Protein AF-A0A4Y2R1S4-F1 (afdb_monomer)

Foldseek 3Di:
DVVVLVVCVVVPPPPDPVSSVVVVVVVVVVVVVVVVPPCPPDDPPDDDPVNPDPPPVVVVVVVVVVVVVVCVVVVPPPPDDPPPPDPPVRVVVVVVVVVPPPDPDPDDPPDDDDDDDDPDDDDDDDDDDPCDPQCVQADPVRFGAEPPPRHTDDYPVVD

Mean predicted aligned error: 24.17 Å

Organism: Araneus ventricosus (NCBI:txid182803)

InterPro domains:
  IPR001878 Zinc finger, CCHC-type [PS50158] (146-159)

Radius of gyration: 37.35 Å; Cα contacts (8 Å, |Δi|>4): 48; chains: 1; bounding box: 80×70×81 Å

Structure (mmCIF, N/CA/C/O backbone):
data_AF-A0A4Y2R1S4-F1
#
_entry.id   AF-A0A4Y2R1S4-F1
#
loop_
_atom_site.group_PDB
_atom_site.id
_atom_site.type_symbol
_atom_site.label_atom_id
_atom_site.label_alt_id
_atom_site.label_comp_id
_atom_site.label_asym_id
_atom_site.label_entity_id
_atom_site.label_seq_id
_atom_site.pdbx_PDB_ins_code
_atom_site.Cartn_x
_atom_site.Cartn_y
_atom_site.Cartn_z
_atom_site.occupancy
_atom_site.B_iso_or_equiv
_atom_site.auth_seq_id
_atom_site.auth_comp_id
_atom_site.auth_asym_id
_atom_site.auth_atom_id
_atom_site.pdbx_PDB_model_num
ATOM 1 N N . MET A 1 1 ? 10.931 -0.527 -11.596 1.00 56.78 1 MET A N 1
ATOM 2 C CA . MET A 1 1 ? 12.320 -0.944 -11.286 1.00 56.78 1 MET A CA 1
ATOM 3 C C . MET A 1 1 ? 12.554 -2.424 -11.561 1.00 56.78 1 MET A C 1
ATOM 5 O O . MET A 1 1 ? 13.310 -2.680 -12.483 1.00 56.78 1 MET A O 1
ATOM 9 N N . PRO A 1 2 ? 11.942 -3.405 -10.860 1.00 67.81 2 PRO A N 1
ATOM 10 C CA . PRO A 1 2 ? 12.183 -4.814 -11.187 1.00 67.81 2 PRO A CA 1
ATOM 11 C C . PRO A 1 2 ? 11.452 -5.226 -12.470 1.00 67.81 2 PRO A C 1
ATOM 13 O O . PRO A 1 2 ? 12.018 -5.920 -13.303 1.00 67.81 2 PRO A O 1
ATOM 16 N N . GLU A 1 3 ? 10.219 -4.747 -12.646 1.00 77.69 3 GLU A N 1
ATOM 17 C CA . GLU A 1 3 ? 9.339 -5.148 -13.748 1.00 77.69 3 GLU A CA 1
ATOM 18 C C . GLU A 1 3 ? 9.913 -4.814 -15.125 1.00 77.69 3 GLU A C 1
ATOM 20 O O . GLU A 1 3 ? 9.925 -5.662 -16.008 1.00 77.69 3 GLU A O 1
ATOM 25 N N . ASP A 1 4 ? 10.471 -3.610 -15.285 1.00 78.06 4 ASP A N 1
ATOM 26 C CA . ASP A 1 4 ? 11.093 -3.177 -16.539 1.00 78.06 4 ASP A CA 1
ATOM 27 C C . ASP A 1 4 ? 12.247 -4.110 -16.915 1.00 78.06 4 ASP A C 1
ATOM 29 O O . ASP A 1 4 ? 12.362 -4.519 -18.070 1.00 78.06 4 ASP A O 1
ATOM 33 N N . VAL A 1 5 ? 13.047 -4.505 -15.914 1.00 78.50 5 VAL A N 1
ATOM 34 C CA . VAL A 1 5 ? 14.194 -5.399 -16.083 1.00 78.50 5 VAL A CA 1
ATOM 35 C C . VAL A 1 5 ? 13.755 -6.809 -16.485 1.00 78.50 5 VAL A C 1
ATOM 37 O O . VAL A 1 5 ? 14.310 -7.389 -17.421 1.00 78.50 5 VAL A O 1
ATOM 40 N N . TYR A 1 6 ? 12.727 -7.343 -15.822 1.00 80.69 6 TYR A N 1
ATOM 41 C CA . TYR A 1 6 ? 12.144 -8.644 -16.159 1.00 80.69 6 TYR A CA 1
ATOM 42 C C . TYR A 1 6 ? 11.516 -8.647 -17.556 1.00 80.69 6 TYR A C 1
ATOM 44 O O . TYR A 1 6 ? 11.746 -9.573 -18.334 1.00 80.69 6 TYR A O 1
ATOM 52 N N . GLN A 1 7 ? 10.793 -7.588 -17.920 1.00 81.69 7 GLN A N 1
ATOM 53 C CA . GLN A 1 7 ? 10.132 -7.460 -19.217 1.00 81.69 7 GLN A CA 1
ATOM 54 C C . GLN A 1 7 ? 11.126 -7.532 -20.383 1.00 81.69 7 GLN A C 1
ATOM 56 O O . GLN A 1 7 ? 10.823 -8.104 -21.434 1.00 81.69 7 GLN A O 1
ATOM 61 N N . ALA A 1 8 ? 12.332 -6.986 -20.232 1.00 74.06 8 ALA A N 1
ATOM 62 C CA . ALA A 1 8 ? 13.318 -7.078 -21.302 1.00 74.06 8 ALA A CA 1
ATOM 63 C C . ALA A 1 8 ? 14.087 -8.386 -21.326 1.00 74.06 8 ALA A C 1
ATOM 65 O O . ALA A 1 8 ? 14.462 -8.809 -22.409 1.00 74.06 8 ALA A O 1
ATOM 66 N N . LEU A 1 9 ? 14.273 -9.066 -20.194 1.00 79.69 9 LEU A N 1
ATOM 67 C CA . LEU A 1 9 ? 14.776 -10.442 -20.220 1.00 79.69 9 LEU A CA 1
ATOM 68 C C . LEU A 1 9 ? 13.841 -11.367 -21.011 1.00 79.69 9 LEU A C 1
ATOM 70 O O . LEU A 1 9 ? 14.299 -12.318 -21.636 1.00 79.69 9 LEU A O 1
ATOM 74 N N . LEU A 1 10 ? 12.540 -11.067 -21.012 1.00 83.00 10 LEU A N 1
ATOM 75 C CA . LEU A 1 10 ? 11.536 -11.813 -21.767 1.00 83.00 10 LEU A CA 1
ATOM 76 C C . LEU A 1 10 ? 11.461 -11.422 -23.250 1.00 83.00 10 LEU A C 1
ATOM 78 O O . LEU A 1 10 ? 11.042 -12.234 -24.070 1.00 83.00 10 LEU A O 1
ATOM 82 N N . THR A 1 11 ? 11.829 -10.188 -23.607 1.00 83.25 11 THR A N 1
ATOM 83 C CA . THR A 1 11 ? 11.605 -9.639 -24.961 1.00 83.25 11 THR A CA 1
ATOM 84 C C . THR A 1 11 ? 12.881 -9.347 -25.751 1.00 83.25 11 THR A C 1
ATOM 86 O O . THR A 1 11 ? 12.824 -9.207 -26.973 1.00 83.25 11 THR A O 1
ATOM 89 N N . LYS A 1 12 ? 14.038 -9.243 -25.093 1.00 78.00 12 LYS A N 1
ATOM 90 C CA . LYS A 1 12 ? 15.350 -9.008 -25.705 1.00 78.00 12 LYS A CA 1
ATOM 91 C C . LYS A 1 12 ? 16.208 -10.260 -25.582 1.00 78.00 12 LYS A C 1
ATOM 93 O O . LYS A 1 12 ? 16.323 -10.848 -24.513 1.00 78.00 12 LYS A O 1
ATOM 98 N N . GLU A 1 13 ? 16.884 -10.623 -26.667 1.00 80.00 13 GLU A N 1
ATOM 99 C CA . GLU A 1 13 ? 17.887 -11.688 -26.638 1.00 80.00 13 GLU A CA 1
ATOM 100 C C . GLU A 1 13 ? 19.169 -11.205 -25.947 1.00 80.00 13 GLU A C 1
ATOM 102 O O . GLU A 1 13 ? 20.114 -10.741 -26.585 1.00 80.00 13 GLU A O 1
ATOM 107 N N . ILE A 1 14 ? 19.204 -11.309 -24.622 1.00 82.75 14 ILE A N 1
ATOM 108 C CA . ILE A 1 14 ? 20.385 -11.009 -23.814 1.00 82.75 14 ILE A CA 1
ATOM 109 C C . ILE A 1 14 ? 21.166 -12.312 -23.636 1.00 82.75 14 ILE A C 1
ATOM 111 O O . ILE A 1 14 ? 20.779 -13.190 -22.870 1.00 82.75 14 ILE A O 1
ATOM 115 N N . ARG A 1 15 ? 22.252 -12.463 -24.400 1.00 82.88 15 ARG A N 1
ATOM 116 C CA . ARG A 1 15 ? 23.010 -13.725 -24.491 1.00 82.88 15 ARG A CA 1
ATOM 117 C C . ARG A 1 15 ? 24.197 -13.797 -23.531 1.00 82.88 15 ARG A C 1
ATOM 119 O O . ARG A 1 15 ? 24.719 -14.881 -23.291 1.00 82.88 15 ARG A O 1
ATOM 126 N N . THR A 1 16 ? 24.628 -12.662 -22.980 1.00 90.69 16 THR A N 1
ATOM 127 C CA . THR A 1 16 ? 25.761 -12.587 -22.052 1.00 90.69 16 THR A CA 1
ATOM 128 C C . THR A 1 16 ? 25.434 -11.738 -20.827 1.00 90.69 16 THR A C 1
ATOM 130 O O . THR A 1 16 ? 24.600 -10.832 -20.868 1.00 90.69 16 THR A O 1
ATOM 133 N N . THR A 1 17 ? 26.131 -12.002 -19.721 1.00 88.44 17 THR A N 1
ATOM 134 C CA . THR A 1 17 ? 26.017 -11.201 -18.493 1.00 88.44 17 THR A CA 1
ATOM 135 C C . THR A 1 17 ? 26.483 -9.759 -18.701 1.00 88.44 17 THR A C 1
ATOM 137 O O . THR A 1 17 ? 25.932 -8.848 -18.092 1.00 88.44 17 THR A O 1
ATOM 140 N N . ALA A 1 18 ? 27.444 -9.525 -19.599 1.00 88.81 18 ALA A N 1
ATOM 141 C CA . ALA A 1 18 ? 27.899 -8.183 -19.951 1.00 88.81 18 ALA A CA 1
ATOM 142 C C . ALA A 1 18 ? 26.806 -7.369 -20.664 1.00 88.81 18 ALA A C 1
ATOM 144 O O . ALA A 1 18 ? 26.633 -6.187 -20.368 1.00 88.81 18 ALA A O 1
ATOM 145 N N . ASP A 1 19 ? 26.044 -7.999 -21.560 1.00 85.81 19 ASP A N 1
ATOM 146 C CA . ASP A 1 19 ? 24.922 -7.349 -22.246 1.00 85.81 19 ASP A CA 1
ATOM 147 C C . ASP A 1 19 ? 23.778 -7.044 -21.275 1.00 85.81 19 ASP A C 1
ATOM 149 O O . ASP A 1 19 ? 23.184 -5.968 -21.341 1.00 85.81 19 ASP A O 1
ATOM 153 N N . PHE A 1 20 ? 23.531 -7.942 -20.315 1.00 88.12 20 PHE A N 1
ATOM 154 C CA . PHE A 1 20 ? 22.566 -7.711 -19.242 1.00 88.12 20 PHE A CA 1
ATOM 155 C C . PHE A 1 20 ? 22.942 -6.495 -18.387 1.00 88.12 20 PHE A C 1
ATOM 157 O O . PHE A 1 20 ? 22.116 -5.611 -18.171 1.00 88.12 20 PHE A O 1
ATOM 164 N N . ILE A 1 21 ? 24.203 -6.408 -17.949 1.00 89.88 21 ILE 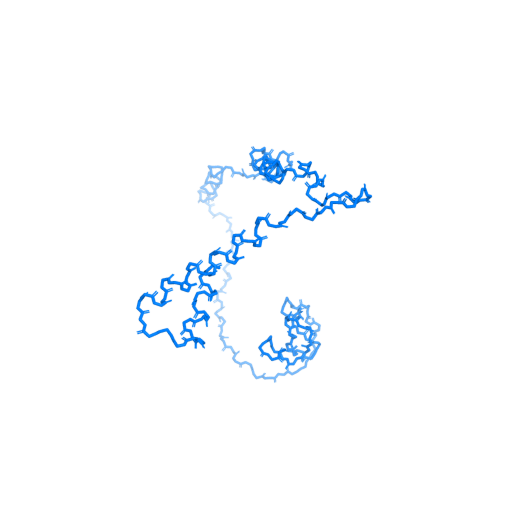A N 1
ATOM 165 C CA . ILE A 1 21 ? 24.698 -5.297 -17.122 1.00 89.88 21 ILE A CA 1
ATOM 166 C C . ILE A 1 21 ? 24.583 -3.963 -17.868 1.00 89.88 21 ILE A C 1
ATOM 168 O O . ILE A 1 21 ? 24.068 -2.996 -17.308 1.00 89.88 21 ILE A O 1
ATOM 172 N N . LYS A 1 22 ? 25.004 -3.913 -19.140 1.00 89.06 22 LYS A N 1
ATOM 173 C CA . LYS A 1 22 ? 24.867 -2.710 -19.981 1.00 89.06 22 LYS A CA 1
ATOM 174 C C . LYS A 1 22 ? 23.414 -2.269 -20.106 1.00 89.06 22 LYS A C 1
ATOM 176 O O . LYS A 1 22 ? 23.116 -1.078 -20.110 1.00 89.06 22 LYS A O 1
ATOM 181 N N . TRP A 1 23 ? 22.505 -3.228 -20.219 1.00 86.31 23 TRP A N 1
ATOM 182 C CA . TRP A 1 23 ? 21.097 -2.934 -20.394 1.00 86.31 23 TRP A CA 1
ATOM 183 C C . TRP A 1 23 ? 20.430 -2.451 -19.093 1.00 86.31 23 TRP A C 1
ATOM 185 O O . TRP A 1 23 ? 19.679 -1.477 -19.123 1.00 86.31 23 TRP A O 1
ATOM 195 N N . CYS A 1 24 ? 20.786 -3.021 -17.937 1.00 87.69 24 CYS A N 1
ATOM 196 C CA . CYS A 1 24 ? 20.374 -2.493 -16.631 1.00 87.69 24 CYS A CA 1
ATOM 197 C C . CYS A 1 24 ? 20.836 -1.040 -16.429 1.00 87.69 24 CYS A C 1
ATOM 199 O O . CYS A 1 24 ?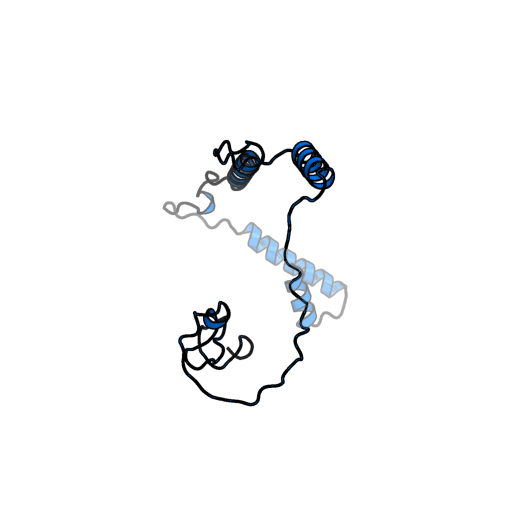 20.037 -0.191 -16.037 1.00 87.69 24 CYS A O 1
ATOM 201 N N . GLN A 1 25 ? 22.093 -0.739 -16.770 1.00 89.88 25 GLN A N 1
ATOM 202 C CA . GLN A 1 25 ? 22.635 0.626 -16.722 1.00 89.88 25 GLN A CA 1
ATOM 203 C C . GLN A 1 25 ? 21.871 1.580 -17.650 1.00 89.88 25 GLN A C 1
AT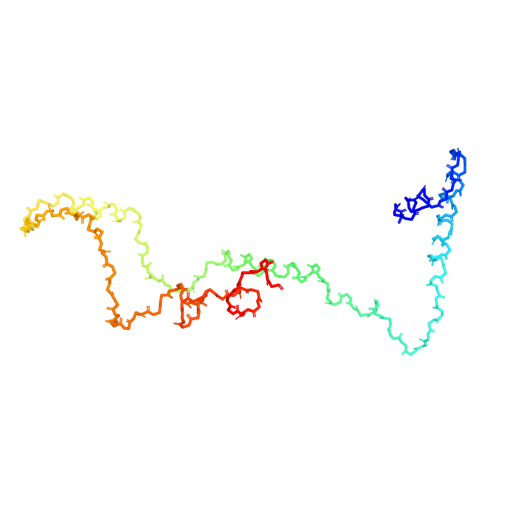OM 205 O O . GLN A 1 25 ? 21.607 2.722 -17.286 1.00 89.88 25 GLN A O 1
ATOM 210 N N . HIS A 1 26 ? 21.460 1.108 -18.829 1.00 88.19 26 HIS A N 1
ATOM 211 C CA . HIS A 1 26 ? 20.681 1.904 -19.774 1.00 88.19 26 HIS A CA 1
ATOM 212 C C . HIS A 1 26 ? 19.290 2.279 -19.240 1.00 88.19 26 HIS A C 1
ATOM 214 O O . HIS A 1 26 ? 18.873 3.426 -19.394 1.00 88.19 26 HIS A O 1
ATOM 220 N N . ILE A 1 27 ? 18.568 1.353 -18.596 1.00 86.62 27 ILE A N 1
ATOM 221 C CA . ILE A 1 27 ? 17.279 1.690 -17.964 1.00 86.62 27 ILE A CA 1
ATOM 222 C C . ILE A 1 27 ? 17.479 2.719 -16.861 1.00 86.62 27 ILE A C 1
ATOM 224 O O . ILE A 1 27 ? 16.713 3.677 -16.769 1.00 86.62 27 ILE A O 1
ATOM 228 N N . GLU A 1 28 ? 18.493 2.511 -16.024 1.00 86.69 28 GLU A N 1
ATOM 229 C CA . GLU A 1 28 ? 18.793 3.413 -14.922 1.00 86.69 28 GLU A CA 1
ATOM 230 C C . GLU A 1 28 ? 19.098 4.823 -15.447 1.00 86.69 28 GLU A C 1
ATOM 232 O O . GLU A 1 28 ? 18.543 5.800 -14.949 1.00 86.69 28 GLU A O 1
ATOM 237 N N . GLU A 1 29 ? 19.867 4.937 -16.533 1.00 86.62 29 GLU A N 1
ATOM 238 C CA . GLU A 1 29 ? 20.140 6.209 -17.205 1.00 86.62 29 GLU A CA 1
ATOM 239 C C . GLU A 1 29 ? 18.865 6.856 -17.781 1.00 86.62 29 GLU A C 1
ATOM 241 O O . GLU A 1 29 ? 18.638 8.058 -17.607 1.00 86.62 29 GLU A O 1
ATOM 246 N N . MET A 1 30 ? 17.995 6.076 -18.438 1.00 82.38 30 MET A N 1
ATOM 247 C CA . MET A 1 30 ? 16.707 6.576 -18.942 1.00 82.38 30 MET A CA 1
ATOM 248 C C . MET A 1 30 ? 15.832 7.113 -17.803 1.00 82.38 30 MET A C 1
ATOM 250 O O . MET A 1 30 ? 15.214 8.170 -17.937 1.00 82.38 30 MET A O 1
ATOM 254 N N . GLN A 1 31 ? 15.799 6.424 -16.663 1.00 75.62 31 GLN A N 1
ATOM 255 C CA . GLN A 1 31 ? 15.027 6.839 -15.493 1.00 75.62 31 GLN A CA 1
ATOM 256 C C . GLN A 1 31 ? 15.622 8.072 -14.813 1.00 75.62 31 GLN A C 1
ATOM 258 O O . GLN A 1 31 ? 14.884 8.999 -14.482 1.00 75.62 31 GLN A O 1
ATOM 263 N N . GLN A 1 32 ? 16.945 8.133 -14.660 1.00 77.12 32 GLN A N 1
ATOM 264 C CA . GLN A 1 32 ? 17.634 9.309 -14.126 1.00 77.12 32 GLN A CA 1
ATOM 265 C C . GLN A 1 32 ? 17.370 10.548 -14.987 1.00 77.12 32 GLN A C 1
ATOM 267 O O . GLN A 1 32 ? 17.142 11.635 -14.454 1.00 77.12 32 GLN A O 1
ATOM 272 N N . ARG A 1 33 ? 17.306 10.387 -16.314 1.00 73.06 33 ARG A N 1
ATOM 273 C CA . ARG A 1 33 ? 16.927 11.465 -17.234 1.00 73.06 33 ARG A CA 1
ATOM 274 C C . ARG A 1 33 ? 15.481 11.911 -17.017 1.00 73.06 33 ARG A C 1
ATOM 276 O O . ARG A 1 33 ? 15.216 13.106 -16.950 1.00 73.06 33 ARG A O 1
ATOM 283 N N . LEU A 1 34 ? 14.544 10.985 -16.836 1.00 66.44 34 LEU A N 1
ATOM 284 C CA . LEU A 1 34 ? 13.147 11.336 -16.557 1.00 66.44 34 LEU A CA 1
ATOM 285 C C . LEU A 1 34 ? 12.978 12.063 -15.216 1.00 66.44 34 LEU A C 1
ATOM 287 O O . LEU A 1 34 ? 12.200 13.009 -15.140 1.00 66.44 34 LEU A O 1
ATOM 291 N N . ILE A 1 35 ? 13.738 11.679 -14.188 1.00 64.75 35 ILE A N 1
ATOM 292 C CA . ILE A 1 35 ? 13.687 12.292 -12.851 1.00 64.75 35 ILE A CA 1
ATOM 293 C C . ILE A 1 35 ? 14.400 13.658 -12.833 1.00 64.75 35 ILE A C 1
ATOM 295 O O . ILE A 1 35 ? 13.930 14.595 -12.191 1.00 64.75 35 ILE A O 1
ATOM 299 N N . GLY A 1 36 ? 15.502 13.819 -13.572 1.00 60.44 36 GLY A N 1
ATOM 300 C CA . GLY A 1 36 ? 16.246 15.083 -13.662 1.00 60.44 36 GLY A CA 1
ATOM 301 C C . GLY A 1 36 ? 15.552 16.169 -14.496 1.00 60.44 36 GLY A C 1
ATOM 302 O O . GLY A 1 36 ? 15.752 17.360 -14.251 1.00 60.44 36 GLY A O 1
ATOM 303 N N . HIS A 1 37 ? 14.706 15.777 -15.453 1.00 57.00 37 HIS A N 1
ATOM 304 C CA . HIS A 1 37 ? 14.000 16.695 -16.352 1.00 57.00 37 HIS A CA 1
ATOM 305 C C . HIS A 1 37 ? 12.623 17.162 -15.841 1.00 57.00 37 HIS A C 1
ATOM 307 O O . HIS A 1 37 ? 11.950 17.925 -16.535 1.00 57.00 37 HIS A O 1
ATOM 313 N N . THR A 1 38 ? 12.198 16.820 -14.616 1.00 56.25 38 THR A N 1
ATOM 314 C CA . THR A 1 38 ? 10.921 17.304 -14.044 1.00 56.25 38 THR A CA 1
ATOM 315 C C . THR A 1 38 ? 10.985 18.750 -13.533 1.00 56.25 38 THR A C 1
ATOM 317 O O . THR A 1 38 ? 10.443 19.083 -12.478 1.00 56.25 38 THR A O 1
ATOM 320 N N . LYS A 1 39 ? 11.635 19.649 -14.272 1.00 60.00 39 LYS A N 1
ATOM 321 C CA . LYS A 1 39 ? 11.464 21.094 -14.098 1.00 60.00 39 LYS A CA 1
ATOM 322 C C . LYS A 1 39 ? 10.693 21.624 -15.293 1.00 60.00 39 LYS A C 1
ATOM 324 O O . LYS A 1 39 ? 11.215 22.399 -16.086 1.00 60.00 39 LYS A O 1
ATOM 329 N N . PHE A 1 40 ? 9.442 21.185 -15.422 1.00 57.81 40 PHE A N 1
ATOM 330 C CA . PHE A 1 40 ? 8.490 21.892 -16.269 1.00 57.81 40 PHE A CA 1
ATOM 331 C C . PHE A 1 40 ? 8.458 23.356 -15.799 1.00 57.81 40 PHE A C 1
ATOM 333 O O . PHE A 1 40 ? 8.176 23.593 -14.617 1.00 57.81 40 PHE A O 1
ATOM 340 N N . PRO A 1 41 ? 8.801 24.338 -16.656 1.00 58.31 41 PRO A N 1
ATOM 341 C CA . PRO A 1 41 ? 8.678 25.739 -16.288 1.00 58.31 41 PRO A CA 1
ATOM 342 C C . PRO A 1 41 ? 7.206 26.011 -15.980 1.00 58.31 41 PRO A C 1
ATOM 344 O O . PRO A 1 41 ? 6.316 25.727 -16.782 1.00 58.31 41 PRO A O 1
ATOM 347 N N . ARG A 1 42 ? 6.949 26.478 -14.758 1.00 57.47 42 ARG A N 1
ATOM 348 C CA . ARG A 1 42 ? 5.595 26.676 -14.244 1.00 57.47 42 ARG A CA 1
ATOM 349 C C . ARG A 1 42 ? 4.918 27.824 -14.983 1.00 57.47 42 ARG A C 1
ATOM 351 O O . ARG A 1 42 ? 5.512 28.883 -15.163 1.00 57.47 42 ARG A O 1
ATOM 358 N N . LEU A 1 43 ? 3.654 27.629 -15.345 1.00 69.12 43 LEU A N 1
ATOM 359 C CA . LEU A 1 43 ? 2.789 28.738 -15.728 1.00 69.12 43 LEU A CA 1
ATOM 360 C C . LEU A 1 43 ? 2.423 29.528 -14.457 1.00 69.12 43 LEU A C 1
ATOM 362 O O . LEU A 1 43 ? 2.092 28.907 -13.445 1.00 69.12 43 LEU A O 1
ATOM 366 N N . PRO A 1 44 ? 2.463 30.872 -14.481 1.00 64.06 44 PRO A N 1
ATOM 367 C CA . PRO A 1 44 ? 2.322 31.708 -13.283 1.00 64.06 44 PRO A CA 1
ATOM 368 C C . PRO A 1 44 ? 0.957 31.602 -12.580 1.00 64.06 44 PRO A C 1
ATOM 370 O O . PRO A 1 44 ? 0.843 31.994 -11.426 1.00 64.06 44 PRO A O 1
ATOM 373 N N . ASN A 1 45 ? -0.064 31.046 -13.240 1.00 69.12 45 ASN A N 1
ATOM 374 C CA . ASN A 1 45 ? -1.454 31.038 -12.767 1.00 69.12 45 ASN A CA 1
ATOM 375 C C . ASN A 1 45 ? -1.960 29.672 -12.270 1.00 69.12 45 ASN A C 1
ATOM 377 O O . ASN A 1 45 ? -3.168 29.476 -12.168 1.00 69.12 45 ASN A O 1
ATOM 381 N N . VAL A 1 46 ? -1.078 28.710 -11.983 1.00 68.81 46 VAL A N 1
ATOM 382 C CA . VAL A 1 46 ? -1.494 27.386 -11.488 1.00 68.81 46 VAL A CA 1
ATOM 383 C C . VAL A 1 46 ? -0.866 27.121 -10.126 1.00 68.81 46 VAL A C 1
ATOM 385 O O . VAL A 1 46 ? 0.346 26.934 -10.013 1.00 68.81 46 VAL A O 1
ATOM 388 N N . VAL A 1 47 ? -1.707 27.086 -9.091 1.00 63.69 47 VAL A N 1
ATOM 389 C CA . VAL A 1 47 ? -1.304 26.677 -7.741 1.00 63.69 47 VAL A CA 1
ATOM 390 C C . VAL A 1 47 ? -0.917 25.192 -7.784 1.00 63.69 47 VAL A C 1
ATOM 392 O O . VAL A 1 47 ? -1.708 24.372 -8.259 1.00 63.69 47 VAL A O 1
ATOM 395 N N . PRO A 1 48 ? 0.291 24.805 -7.338 1.00 61.88 48 PRO A N 1
ATOM 396 C CA . PRO A 1 48 ? 0.681 23.403 -7.297 1.00 61.88 48 PRO A CA 1
ATOM 397 C C . PRO A 1 48 ? -0.252 22.613 -6.374 1.00 61.88 48 PRO A C 1
ATOM 399 O O . PRO A 1 48 ? -0.496 23.035 -5.252 1.00 61.88 48 PRO A O 1
ATOM 402 N N . ILE A 1 49 ? -0.689 21.421 -6.786 1.00 57.50 49 ILE A N 1
ATOM 403 C CA . ILE A 1 49 ? -1.441 20.499 -5.910 1.00 57.50 49 ILE A CA 1
ATOM 404 C C . ILE A 1 49 ? -0.594 20.101 -4.684 1.00 57.50 49 ILE A C 1
ATOM 406 O O . ILE A 1 49 ? -1.124 19.883 -3.607 1.00 57.50 49 ILE A O 1
ATOM 410 N N . ALA A 1 50 ? 0.739 20.102 -4.809 1.00 56.88 50 ALA A N 1
ATOM 411 C CA . ALA A 1 50 ? 1.662 19.932 -3.680 1.00 56.88 50 ALA A CA 1
ATOM 412 C C . ALA A 1 50 ? 1.700 21.136 -2.710 1.00 56.88 50 ALA A C 1
ATOM 414 O O . ALA A 1 50 ? 2.335 21.049 -1.666 1.00 56.88 50 ALA A O 1
ATOM 415 N N . SER A 1 51 ? 1.075 22.257 -3.084 1.00 55.09 51 SER A N 1
ATOM 416 C CA . SER A 1 51 ? 0.863 23.439 -2.245 1.00 55.09 51 SER A CA 1
ATOM 417 C C . SER A 1 51 ? -0.520 23.446 -1.592 1.00 55.09 51 SER A C 1
ATOM 419 O O . SER A 1 51 ? -0.774 24.360 -0.819 1.00 55.09 51 SER A O 1
ATOM 421 N N . ILE A 1 52 ? -1.384 22.457 -1.884 1.00 58.22 52 ILE A N 1
ATOM 422 C CA . ILE A 1 52 ? -2.539 22.115 -1.042 1.00 58.22 52 ILE A CA 1
ATOM 423 C C . ILE A 1 52 ? -1.973 21.417 0.201 1.00 58.22 52 ILE A C 1
ATOM 425 O O . ILE A 1 52 ? -1.801 20.207 0.303 1.00 58.22 52 ILE A O 1
ATOM 429 N N . ASP A 1 53 ? -1.464 22.291 1.049 1.00 55.66 53 ASP A N 1
ATOM 430 C CA . ASP A 1 53 ? -1.476 22.260 2.487 1.00 55.66 53 ASP A CA 1
ATOM 431 C C . ASP A 1 53 ? -1.329 20.910 3.208 1.00 55.66 53 ASP A C 1
ATOM 433 O O . ASP A 1 53 ? -2.219 20.065 3.318 1.00 55.66 53 ASP A O 1
ATOM 437 N N . THR A 1 54 ? -0.220 20.846 3.935 1.00 56.38 54 THR A N 1
ATOM 438 C CA . THR A 1 54 ? 0.005 20.064 5.157 1.00 56.38 54 THR A CA 1
ATOM 439 C C . THR A 1 54 ? -0.956 20.421 6.309 1.00 56.38 54 THR A C 1
ATOM 441 O O . THR A 1 54 ? -0.693 20.081 7.459 1.00 56.38 54 THR A O 1
ATOM 444 N N . GLU A 1 55 ? -2.048 21.142 6.048 1.00 56.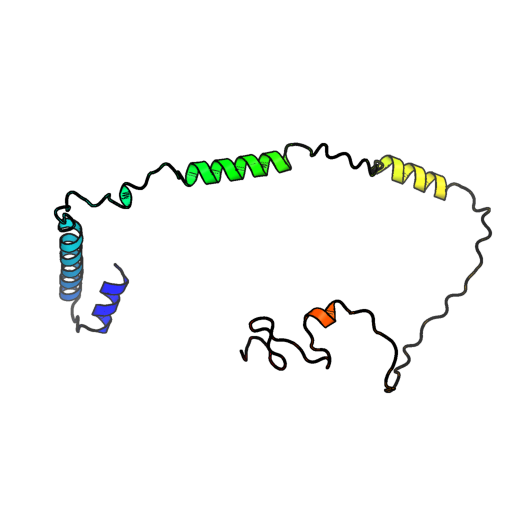06 55 GLU A N 1
ATOM 445 C CA . GLU A 1 55 ? -3.075 21.483 7.040 1.00 56.06 55 GLU A CA 1
ATOM 446 C C . GLU A 1 55 ? -3.992 20.295 7.356 1.00 56.06 55 GLU A C 1
ATOM 448 O O . GLU A 1 55 ? -4.535 20.199 8.456 1.00 56.06 55 GLU A O 1
ATOM 453 N N . ASN A 1 56 ? -4.049 19.313 6.451 1.00 59.59 56 ASN A N 1
ATOM 454 C CA . ASN A 1 56 ? -4.459 17.947 6.753 1.00 59.59 56 ASN A CA 1
ATOM 455 C C . ASN A 1 56 ? -3.221 17.099 7.066 1.00 59.59 56 ASN A C 1
ATOM 457 O O . ASN A 1 56 ? -2.902 16.156 6.340 1.00 59.59 56 ASN A O 1
ATOM 461 N N . ASP A 1 57 ? -2.504 17.428 8.147 1.00 74.25 57 ASP A N 1
ATOM 462 C CA . ASP A 1 57 ? -1.476 16.542 8.697 1.00 74.25 57 ASP A CA 1
ATOM 463 C C . ASP A 1 57 ? -2.165 15.242 9.138 1.00 74.25 57 ASP A C 1
ATOM 465 O O . ASP A 1 57 ? -2.665 15.107 10.256 1.00 74.25 57 ASP A O 1
ATOM 469 N N . LEU A 1 58 ? -2.257 14.289 8.207 1.00 84.12 58 LEU A N 1
ATOM 470 C CA . LEU A 1 58 ? -2.824 12.960 8.395 1.00 84.12 58 LEU A CA 1
ATOM 471 C C . LEU A 1 58 ? -2.312 12.309 9.698 1.00 84.12 58 LEU A C 1
ATOM 473 O O . LEU A 1 58 ? -3.136 11.787 10.450 1.00 84.12 58 LEU A O 1
ATOM 477 N N . PRO A 1 59 ? -1.012 12.401 10.052 1.00 86.00 59 PRO A N 1
ATOM 478 C CA . PRO A 1 59 ? -0.511 12.028 11.375 1.00 86.00 59 PRO A CA 1
ATOM 479 C C . PRO A 1 59 ? -1.244 12.687 12.554 1.00 86.00 59 PRO A C 1
ATOM 481 O O . PRO A 1 59 ? -1.593 12.001 13.517 1.00 86.00 59 PRO A O 1
ATOM 484 N N . SER A 1 60 ? -1.500 13.994 12.514 1.00 87.06 60 SER A N 1
ATOM 485 C CA . SER A 1 60 ? -2.257 14.710 13.549 1.00 87.06 60 SER A CA 1
ATOM 486 C C . SER A 1 60 ? -3.728 14.300 13.599 1.00 87.06 60 SER A C 1
ATOM 488 O O . SER A 1 60 ? -4.271 14.142 14.696 1.00 87.06 60 SER A O 1
ATOM 490 N N . LEU A 1 61 ? -4.358 14.050 12.447 1.00 90.00 61 LEU A N 1
ATOM 491 C CA . LEU A 1 61 ? -5.724 13.524 12.383 1.00 90.00 61 LEU A CA 1
ATOM 492 C C . LEU A 1 61 ? -5.813 12.119 12.998 1.00 90.00 61 LEU A C 1
ATOM 494 O O . LEU A 1 61 ? -6.677 11.867 13.835 1.00 90.00 61 LEU A O 1
ATOM 498 N N . ILE A 1 62 ? -4.873 11.233 12.662 1.00 92.00 62 ILE A N 1
ATOM 499 C CA . ILE A 1 62 ? -4.776 9.882 13.231 1.00 92.00 62 ILE A CA 1
ATOM 500 C C . ILE A 1 62 ? -4.580 9.951 14.751 1.00 92.00 62 ILE A C 1
ATOM 502 O O . ILE A 1 62 ? -5.298 9.287 15.497 1.00 92.00 62 ILE A O 1
ATOM 506 N N . ARG A 1 63 ? -3.657 10.795 15.2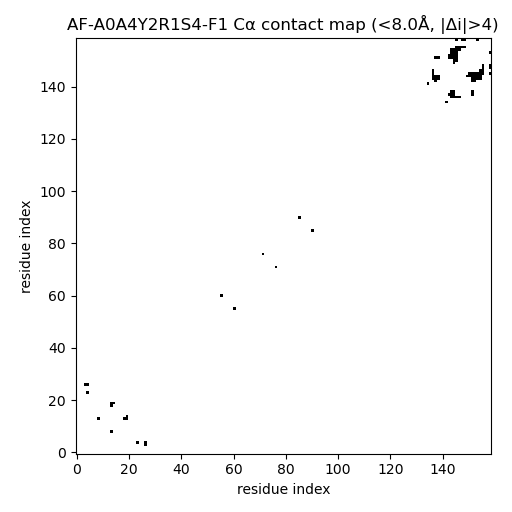37 1.00 93.00 63 ARG A N 1
ATOM 507 C CA . ARG A 1 63 ? -3.436 10.991 16.683 1.00 93.00 63 ARG A CA 1
ATOM 508 C C . ARG A 1 63 ? -4.670 11.553 17.389 1.00 93.00 63 ARG A C 1
ATOM 510 O O . ARG A 1 63 ? -4.915 11.201 18.540 1.00 93.00 63 ARG A O 1
ATOM 517 N N . LYS A 1 64 ? -5.437 12.435 16.740 1.00 92.81 64 LYS A N 1
ATOM 518 C CA . LYS A 1 64 ? -6.698 12.963 17.280 1.00 92.81 64 LYS A CA 1
ATOM 519 C C . LYS A 1 64 ? -7.735 11.850 17.427 1.00 92.81 64 LYS A C 1
ATOM 521 O O . LYS A 1 64 ? -8.215 11.642 18.533 1.00 92.81 64 LYS A O 1
ATOM 526 N N . ILE A 1 65 ? -7.982 11.087 16.362 1.00 92.75 65 ILE A N 1
ATOM 527 C CA . ILE A 1 65 ? -8.938 9.968 16.370 1.00 92.75 65 ILE A CA 1
ATOM 528 C C . ILE A 1 65 ? -8.574 8.952 17.456 1.00 92.75 65 ILE A C 1
ATOM 530 O O . ILE A 1 65 ? -9.430 8.534 18.227 1.00 92.75 65 ILE A O 1
ATOM 534 N N . PHE A 1 66 ? -7.296 8.585 17.558 1.00 94.62 66 PHE A N 1
ATOM 535 C CA . PHE A 1 66 ? -6.848 7.600 18.538 1.00 94.62 66 PHE A CA 1
ATOM 536 C C . PHE A 1 66 ? -7.000 8.092 19.986 1.00 94.62 66 PHE A C 1
ATOM 538 O O . PHE A 1 66 ? -7.400 7.322 20.857 1.00 94.62 66 PHE A O 1
ATOM 545 N N . ARG A 1 67 ? -6.727 9.380 20.252 1.00 92.12 67 ARG A N 1
ATOM 546 C CA . ARG A 1 67 ? -6.965 9.989 21.573 1.00 92.12 67 ARG A CA 1
ATOM 547 C C . ARG A 1 67 ? -8.447 10.006 21.931 1.00 92.12 67 ARG A C 1
ATOM 549 O O . ARG A 1 67 ? -8.778 9.628 23.051 1.00 92.12 67 ARG A O 1
ATOM 556 N N . ASP A 1 68 ? -9.308 10.392 20.994 1.00 91.00 68 ASP A N 1
ATOM 557 C CA . ASP A 1 68 ? -10.756 10.413 21.207 1.00 91.00 68 ASP A CA 1
ATOM 558 C C . ASP A 1 68 ? -11.281 8.995 21.496 1.00 91.00 68 ASP A C 1
ATOM 560 O O . ASP A 1 68 ? -12.095 8.803 22.397 1.00 91.00 68 ASP A O 1
ATOM 564 N N . GLU A 1 69 ? -10.773 7.979 20.793 1.00 92.75 69 GLU A N 1
ATOM 565 C CA . GLU A 1 69 ? -11.183 6.587 20.995 1.00 92.75 69 GLU A CA 1
ATOM 566 C C . GLU A 1 69 ? -10.699 6.020 22.340 1.00 92.75 69 GLU A C 1
ATOM 568 O O . GLU A 1 69 ? -11.478 5.411 23.070 1.00 92.75 69 GLU A O 1
ATOM 573 N N . ILE A 1 70 ? -9.448 6.291 22.737 1.00 90.25 70 ILE A N 1
ATOM 574 C CA . ILE A 1 70 ? -8.947 5.914 24.069 1.00 90.25 70 ILE A CA 1
ATOM 575 C C . ILE A 1 70 ? -9.721 6.635 25.170 1.00 90.25 70 ILE A C 1
ATOM 577 O O . ILE A 1 70 ? -10.019 6.018 26.191 1.00 90.25 70 ILE A O 1
ATOM 581 N N . GLN A 1 71 ? -10.076 7.910 24.992 1.00 84.56 71 GLN A N 1
ATOM 582 C CA . GLN A 1 71 ? -10.882 8.635 25.974 1.00 84.56 71 GLN A CA 1
ATOM 583 C C . GLN A 1 71 ? -12.277 8.033 26.116 1.00 84.56 71 GLN A C 1
ATOM 585 O O . GLN A 1 71 ? -12.730 7.883 27.243 1.00 84.56 71 GLN A O 1
ATOM 590 N N . LYS A 1 72 ? -12.933 7.603 25.032 1.00 80.69 72 LYS A N 1
ATOM 591 C CA . LYS A 1 72 ? -14.221 6.889 25.133 1.00 80.69 72 LYS A CA 1
ATOM 592 C C . LYS A 1 72 ? -14.128 5.586 25.928 1.00 80.69 72 LYS A C 1
ATOM 594 O O . LYS A 1 72 ? -15.108 5.196 26.552 1.00 80.69 72 LYS A O 1
ATOM 599 N N . LEU A 1 73 ? -12.983 4.906 25.872 1.00 78.38 73 LEU A N 1
ATOM 600 C CA . LEU A 1 73 ? -12.756 3.645 26.584 1.00 78.38 73 LEU A CA 1
ATOM 601 C C . LEU A 1 73 ? -12.270 3.856 28.026 1.00 78.38 73 LEU A C 1
ATOM 603 O O . LEU A 1 73 ? -12.555 3.039 28.896 1.00 78.38 73 LEU A O 1
ATOM 607 N N . THR A 1 74 ? -11.518 4.931 28.272 1.00 72.44 74 THR A N 1
ATOM 608 C CA . THR A 1 74 ? -10.875 5.221 29.565 1.00 72.44 74 THR A CA 1
ATOM 609 C C . THR A 1 74 ? -11.740 6.096 30.462 1.00 72.44 74 THR A C 1
ATOM 611 O O . THR A 1 74 ? -11.707 5.936 31.680 1.00 72.44 74 THR A O 1
ATOM 614 N N . VAL A 1 75 ? -12.516 7.022 29.891 1.00 64.12 75 VAL A N 1
ATOM 615 C CA . VAL A 1 75 ? -13.539 7.743 30.645 1.00 64.12 75 VAL A CA 1
ATOM 616 C C . VAL A 1 75 ? -14.655 6.736 30.897 1.00 64.12 75 VAL A C 1
ATOM 618 O O . VAL A 1 75 ? -15.275 6.283 29.932 1.00 64.12 75 VAL A O 1
ATOM 621 N N . PRO A 1 76 ? -14.935 6.354 32.156 1.00 56.16 76 PRO A N 1
ATOM 622 C CA . PRO A 1 76 ? -16.143 5.608 32.437 1.00 56.16 76 PRO A CA 1
ATOM 623 C C . PRO A 1 76 ? -17.287 6.485 31.945 1.00 56.16 76 PRO A C 1
ATOM 625 O O . PRO A 1 76 ? -17.461 7.597 32.442 1.00 56.16 76 PRO A O 1
ATOM 628 N N . GLN A 1 77 ? -18.025 6.031 30.928 1.00 50.94 77 GLN A N 1
ATOM 629 C CA . GLN A 1 77 ? -19.308 6.632 30.612 1.00 50.94 77 GLN A CA 1
ATOM 630 C C . GLN A 1 77 ? -20.125 6.592 31.902 1.00 50.94 77 GLN A C 1
ATOM 632 O O . GLN A 1 77 ? -20.739 5.586 32.244 1.00 50.94 77 GLN A O 1
ATOM 637 N N . THR A 1 78 ? -20.160 7.715 32.608 1.00 47.28 78 THR A N 1
ATOM 638 C CA . THR A 1 78 ? -21.266 8.118 33.463 1.00 47.28 78 THR A CA 1
ATOM 639 C C . THR A 1 78 ? -22.441 8.430 32.542 1.00 47.28 78 THR A C 1
ATOM 641 O O . THR A 1 78 ? -22.893 9.561 32.424 1.00 47.28 78 THR A O 1
ATOM 644 N N . MET A 1 79 ? -22.880 7.416 31.800 1.00 49.19 79 MET A N 1
ATOM 645 C CA . MET A 1 79 ? -24.256 7.282 31.382 1.00 49.19 79 MET A CA 1
ATOM 646 C C . MET A 1 79 ? -24.850 6.375 32.444 1.00 49.19 79 MET A C 1
ATOM 648 O O . MET A 1 79 ? -24.563 5.180 32.513 1.00 49.19 79 MET A O 1
ATOM 652 N N . GLU A 1 80 ? -25.593 7.007 33.341 1.00 48.59 80 GLU A N 1
ATOM 653 C CA . GLU A 1 80 ? -26.472 6.374 34.303 1.00 48.59 80 GLU A CA 1
ATOM 654 C C . GLU A 1 80 ? -27.276 5.271 33.612 1.00 48.59 80 GLU A C 1
ATOM 656 O O . GLU A 1 80 ? -28.253 5.479 32.901 1.00 48.59 80 GLU A O 1
ATOM 661 N N . SER A 1 81 ? -26.830 4.045 33.806 1.00 47.53 81 SER A N 1
ATOM 662 C CA . SER A 1 81 ? -27.672 2.871 33.742 1.00 47.53 81 SER A CA 1
ATOM 663 C C . SER A 1 81 ? -27.279 2.055 34.952 1.00 47.53 81 SER A C 1
ATOM 665 O O . SER A 1 81 ? -26.523 1.091 34.873 1.00 47.53 81 SER A O 1
ATOM 667 N N . GLN A 1 82 ? -27.791 2.491 36.106 1.00 48.41 82 GLN A N 1
ATOM 668 C CA . GLN A 1 82 ? -27.947 1.669 37.301 1.00 48.41 82 GLN A CA 1
ATOM 669 C C . GLN A 1 82 ? -28.909 0.510 36.993 1.00 48.41 82 GLN A C 1
ATOM 671 O O . GLN A 1 82 ? -29.965 0.361 37.594 1.00 48.41 82 GLN A O 1
ATOM 676 N N . MET A 1 83 ? -28.536 -0.357 36.059 1.00 52.00 83 MET A N 1
ATOM 677 C CA . MET A 1 83 ? -28.906 -1.755 36.143 1.00 52.00 83 MET A CA 1
ATOM 678 C C . MET A 1 83 ? -27.916 -2.326 37.141 1.00 52.00 83 MET A C 1
ATOM 680 O O . MET A 1 83 ? -26.790 -2.649 36.777 1.00 52.00 83 MET A O 1
ATOM 684 N N . GLY A 1 84 ? -28.305 -2.302 38.419 1.00 56.56 84 GLY A N 1
ATOM 685 C CA . GLY A 1 84 ? -27.469 -2.704 39.542 1.00 56.56 84 GLY A CA 1
ATOM 686 C C . GLY A 1 84 ? -26.831 -4.060 39.278 1.00 56.56 84 GLY A C 1
ATOM 687 O O . GLY A 1 84 ? -27.463 -5.098 39.476 1.00 56.56 84 GLY A O 1
ATOM 688 N N . ILE A 1 85 ? -25.575 -4.041 38.829 1.00 60.50 85 ILE A N 1
ATOM 689 C CA . ILE A 1 85 ? -24.732 -5.223 38.791 1.00 60.50 85 ILE A CA 1
ATOM 690 C C . ILE A 1 85 ? -24.476 -5.533 40.258 1.00 60.50 85 ILE A C 1
ATOM 692 O O . ILE A 1 85 ? -23.602 -4.953 40.899 1.00 60.50 85 ILE A O 1
ATOM 696 N N . GLN A 1 86 ? -25.333 -6.380 40.819 1.00 72.00 86 GLN A N 1
ATOM 697 C CA . GLN A 1 86 ? -25.116 -6.938 42.137 1.00 72.00 86 GLN A CA 1
ATOM 698 C C . GLN A 1 86 ? -23.744 -7.607 42.109 1.00 72.00 86 GLN A C 1
ATOM 700 O O . GLN A 1 86 ? -23.450 -8.396 41.208 1.00 72.00 86 GLN A O 1
ATOM 705 N N . SER A 1 87 ? -22.890 -7.254 43.070 1.00 82.44 87 SER A N 1
ATOM 706 C CA . SER A 1 87 ? -21.599 -7.912 43.246 1.00 82.44 87 SER A CA 1
ATOM 707 C C . SER A 1 87 ? -21.813 -9.426 43.265 1.00 82.44 87 SER A C 1
ATOM 709 O O . SER A 1 87 ? -22.789 -9.911 43.847 1.00 82.44 87 SER A O 1
ATOM 711 N N . ILE A 1 88 ? -20.897 -10.186 42.665 1.00 82.31 88 ILE A N 1
ATOM 712 C CA . ILE A 1 88 ? -20.942 -11.655 42.690 1.00 82.31 88 ILE A CA 1
ATOM 713 C C . ILE A 1 88 ? -21.105 -12.151 44.135 1.00 82.31 88 ILE A C 1
ATOM 715 O O . ILE A 1 88 ? -21.853 -13.090 44.383 1.00 82.31 88 ILE A O 1
ATOM 719 N N . GLU A 1 89 ? -20.513 -11.451 45.106 1.00 86.31 89 GLU A N 1
ATOM 720 C CA . GLU A 1 89 ? -20.689 -11.736 46.530 1.00 86.31 89 GLU A CA 1
ATOM 721 C C . GLU A 1 89 ? -22.157 -11.640 46.989 1.00 86.31 89 GLU A C 1
ATOM 723 O O . GLU A 1 89 ? -22.648 -12.521 47.695 1.00 86.31 89 GLU A O 1
ATOM 728 N N . THR A 1 90 ? -22.882 -10.599 46.568 1.00 83.31 90 THR A N 1
ATOM 729 C CA . THR A 1 90 ? -24.305 -10.420 46.904 1.00 83.31 90 THR A CA 1
ATOM 730 C C . THR A 1 90 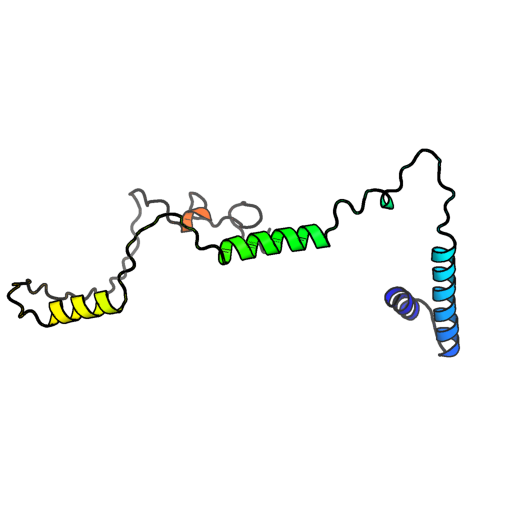? -25.195 -11.472 46.246 1.00 83.31 90 THR A C 1
ATOM 732 O O . THR A 1 90 ? -26.118 -11.969 46.890 1.00 83.31 90 THR A O 1
ATOM 735 N N . ILE A 1 91 ? -24.866 -11.887 45.019 1.00 87.50 91 ILE A N 1
ATOM 736 C CA . ILE A 1 91 ? -25.575 -12.958 44.305 1.00 87.50 91 ILE A CA 1
ATOM 737 C C . ILE A 1 91 ? -25.361 -14.298 45.015 1.00 87.50 91 ILE A C 1
ATOM 739 O O . ILE A 1 91 ? -26.323 -15.002 45.318 1.00 87.50 91 ILE A O 1
ATOM 743 N N . VAL A 1 92 ? -24.107 -14.633 45.333 1.00 88.31 92 VAL A N 1
ATOM 744 C CA . VAL A 1 92 ? -23.756 -15.877 46.033 1.00 88.31 92 VAL A CA 1
ATOM 745 C C . VAL A 1 92 ? -24.430 -15.930 47.402 1.00 88.31 92 VAL A C 1
ATOM 747 O O . VAL A 1 92 ? -25.004 -16.955 47.765 1.00 88.31 92 VAL A O 1
ATOM 750 N N . ARG A 1 93 ? -24.428 -14.822 48.151 1.00 87.56 93 ARG A N 1
ATOM 751 C CA . ARG A 1 93 ? -25.051 -14.753 49.478 1.00 87.56 93 ARG A CA 1
ATOM 752 C C . ARG A 1 93 ? -26.565 -14.974 49.423 1.00 87.56 93 ARG A C 1
ATOM 754 O O . ARG A 1 93 ? -27.096 -15.726 50.240 1.00 87.56 93 ARG A O 1
ATOM 761 N N . GLU A 1 94 ? -27.255 -14.347 48.473 1.00 86.56 94 GLU A N 1
ATOM 762 C CA . GLU A 1 94 ? -28.703 -14.508 48.301 1.00 86.56 94 GLU A CA 1
ATOM 763 C C . GLU A 1 94 ? -29.072 -15.933 47.868 1.00 86.56 94 GLU A C 1
ATOM 765 O O . GLU A 1 94 ? -30.022 -16.515 48.393 1.00 86.56 94 GLU A O 1
ATOM 770 N N . GLU A 1 95 ? -28.296 -16.533 46.967 1.00 87.19 95 GLU A N 1
ATOM 771 C CA . GLU A 1 95 ? -28.595 -17.872 46.460 1.00 87.19 95 GLU A CA 1
ATOM 772 C C . GLU A 1 95 ? -28.300 -18.971 47.494 1.00 87.19 95 GLU A C 1
ATOM 774 O O . GLU A 1 95 ? -29.079 -19.920 47.644 1.00 87.19 95 GLU A O 1
ATOM 779 N N . VAL A 1 96 ? -27.244 -18.803 48.299 1.00 88.31 96 VAL A N 1
ATOM 780 C CA . VAL A 1 96 ? -26.984 -19.655 49.472 1.00 88.31 96 VAL A CA 1
ATOM 781 C C . VAL A 1 96 ? -28.132 -19.535 50.475 1.00 88.31 96 VAL A C 1
ATOM 783 O O . VAL A 1 96 ? -28.665 -20.550 50.921 1.00 88.31 96 VAL A O 1
ATOM 786 N N . ARG A 1 97 ? -28.592 -18.315 50.783 1.00 82.00 97 ARG A N 1
ATOM 787 C CA . ARG A 1 97 ? -29.733 -18.087 51.685 1.00 82.00 97 ARG A CA 1
ATOM 788 C C . ARG A 1 97 ? -31.010 -18.761 51.178 1.00 82.00 97 ARG A C 1
ATOM 790 O O . ARG A 1 97 ? -31.737 -19.364 51.963 1.00 82.00 97 ARG A O 1
ATOM 797 N N . ARG A 1 98 ? -31.294 -18.682 49.876 1.00 81.81 98 ARG A N 1
ATOM 798 C CA . ARG A 1 98 ? -32.441 -19.365 49.252 1.00 81.81 98 ARG A CA 1
ATOM 799 C C . ARG A 1 98 ? -32.341 -20.880 49.355 1.00 81.81 98 ARG A C 1
ATOM 801 O O . ARG A 1 98 ? -33.346 -21.515 49.655 1.00 81.81 98 ARG A O 1
ATOM 808 N N . SER A 1 99 ? -31.148 -21.430 49.155 1.00 77.56 99 SER A N 1
ATOM 809 C CA . SER A 1 99 ? -30.886 -22.873 49.237 1.00 77.56 99 SER A CA 1
ATOM 810 C C . SER A 1 99 ? -31.004 -23.415 50.663 1.00 77.56 99 SER A C 1
ATOM 812 O O . SER A 1 99 ? -31.406 -24.558 50.859 1.00 77.56 99 SER A O 1
ATOM 814 N N . LEU A 1 100 ? -30.677 -22.591 51.661 1.00 75.75 100 LEU A N 1
ATOM 815 C CA . LEU A 1 100 ? -30.765 -22.948 53.077 1.00 75.75 100 LEU A CA 1
ATOM 816 C C . LEU A 1 100 ? -32.169 -22.757 53.673 1.00 75.75 100 LEU A C 1
ATOM 818 O O . LEU A 1 100 ? -32.410 -23.214 54.789 1.00 75.75 100 LEU A O 1
ATOM 822 N N . ASN A 1 101 ? -33.108 -22.125 52.958 1.00 67.25 101 ASN A N 1
ATOM 823 C CA . ASN A 1 101 ? -34.500 -22.084 53.401 1.00 67.25 101 ASN A CA 1
ATOM 824 C C . ASN A 1 101 ? -35.147 -23.463 53.185 1.00 67.25 101 ASN A C 1
ATOM 826 O O . ASN A 1 101 ? -35.252 -23.910 52.039 1.00 67.25 101 ASN A O 1
ATOM 830 N N . PRO A 1 102 ? -35.630 -24.142 54.242 1.00 59.34 102 PRO A N 1
ATOM 831 C CA . PRO A 1 102 ? -36.312 -25.416 54.085 1.00 59.34 102 PRO A CA 1
ATOM 832 C C . PRO A 1 102 ? -37.579 -25.219 53.246 1.00 59.34 102 PRO A C 1
ATOM 834 O O . PRO A 1 102 ? -38.425 -24.367 53.525 1.00 59.34 102 PRO A O 1
ATOM 837 N N . ILE A 1 103 ? -37.680 -26.009 52.179 1.00 52.62 103 ILE A N 1
ATOM 838 C CA . ILE A 1 103 ? -38.761 -25.999 51.196 1.00 52.62 103 ILE A CA 1
ATOM 839 C C . ILE A 1 103 ? -40.091 -26.280 51.909 1.00 52.62 103 ILE A C 1
ATOM 841 O O . ILE A 1 103 ? -40.456 -27.431 52.118 1.00 52.62 103 ILE A O 1
ATOM 845 N N . ASN A 1 104 ? -40.856 -25.234 52.226 1.00 53.88 104 ASN A N 1
ATOM 846 C CA . ASN A 1 104 ? -42.297 -25.349 52.480 1.00 53.88 104 ASN A CA 1
ATOM 847 C C . ASN A 1 104 ? -43.118 -24.827 51.286 1.00 53.88 104 ASN A C 1
ATOM 849 O O . ASN A 1 104 ? -44.214 -24.293 51.431 1.00 53.88 104 ASN A O 1
ATOM 853 N N . SER A 1 105 ? -42.570 -24.966 50.075 1.00 46.62 105 SER A N 1
ATOM 854 C CA . SER A 1 105 ? -43.251 -24.632 48.826 1.00 46.62 105 SER A CA 1
ATOM 855 C C . SER A 1 105 ? -43.704 -25.917 48.144 1.00 46.62 105 SER A C 1
ATOM 857 O O . SER A 1 105 ? -42.918 -26.646 47.539 1.00 46.62 105 SER A O 1
ATOM 859 N N . LYS A 1 106 ? -45.002 -26.207 48.266 1.00 52.12 106 LYS A N 1
ATOM 860 C CA . LYS A 1 106 ? -45.700 -27.228 47.482 1.00 52.12 106 LYS A CA 1
ATOM 861 C C . LYS A 1 106 ? -45.612 -26.841 46.001 1.00 52.12 106 LYS A C 1
ATOM 863 O O . LYS A 1 106 ? -46.461 -26.101 45.513 1.00 52.12 106 LYS A O 1
ATOM 868 N N . ARG A 1 107 ? -44.605 -27.330 45.271 1.00 44.09 107 ARG A N 1
ATOM 869 C CA . ARG A 1 107 ? -44.555 -27.198 43.808 1.00 44.09 107 ARG A CA 1
ATOM 870 C C . ARG A 1 107 ? -44.903 -28.530 43.160 1.00 44.09 107 ARG A C 1
ATOM 872 O O . ARG A 1 107 ? -44.237 -29.541 43.362 1.00 44.09 107 ARG A O 1
ATOM 879 N N . ALA A 1 108 ? -46.024 -28.497 42.449 1.00 41.47 108 ALA A N 1
ATOM 880 C CA . ALA A 1 108 ? -46.643 -29.600 41.743 1.00 41.47 108 ALA A CA 1
ATOM 881 C C . ALA A 1 108 ? -45.633 -30.394 40.902 1.00 41.47 108 ALA A C 1
ATOM 883 O O . ALA A 1 108 ? -44.856 -29.829 40.134 1.00 41.47 108 ALA A O 1
ATOM 884 N N . ARG A 1 109 ? -45.686 -31.723 41.033 1.00 45.84 109 ARG A N 1
ATOM 885 C CA . ARG A 1 109 ? -45.008 -32.657 40.134 1.00 45.84 109 ARG A CA 1
ATOM 886 C C . ARG A 1 109 ? -45.682 -32.574 38.763 1.00 45.84 109 ARG A C 1
ATOM 888 O O . ARG A 1 109 ? -46.682 -33.245 38.530 1.00 45.84 109 ARG A O 1
ATOM 895 N N . THR A 1 110 ? -45.158 -31.764 37.853 1.00 44.97 110 THR A N 1
ATOM 896 C CA . THR A 1 110 ? -45.470 -31.899 36.426 1.00 44.97 110 THR A CA 1
ATOM 897 C C . THR A 1 110 ? -44.560 -32.972 35.845 1.00 44.97 110 THR A C 1
ATOM 899 O O . THR A 1 110 ? -43.348 -32.793 35.752 1.00 44.97 110 THR A O 1
ATOM 902 N N . ALA A 1 111 ? -45.160 -34.118 35.525 1.00 41.91 111 ALA A N 1
ATOM 903 C CA . ALA A 1 111 ? -44.515 -35.261 34.903 1.00 41.91 111 ALA A CA 1
ATOM 904 C C . ALA A 1 111 ? -43.860 -34.876 33.565 1.00 41.91 111 ALA A C 1
ATOM 906 O O . ALA A 1 111 ? -44.484 -34.259 32.703 1.00 41.91 111 ALA A O 1
ATOM 907 N N . TYR A 1 112 ? -42.604 -35.276 33.382 1.00 39.09 112 TYR A N 1
ATOM 908 C CA . TYR A 1 112 ? -41.897 -35.178 32.111 1.00 39.09 112 TYR A CA 1
ATOM 909 C C . TYR A 1 112 ? -42.534 -36.132 31.090 1.00 39.09 112 TYR A C 1
ATOM 911 O O . TYR A 1 112 ? -42.403 -37.347 31.216 1.00 39.09 112 TYR A O 1
ATOM 919 N N . SER A 1 113 ? -43.186 -35.595 30.056 1.00 47.44 113 SER A N 1
ATOM 920 C CA . SER A 1 113 ? -43.466 -36.342 28.825 1.00 47.44 113 SER A CA 1
ATOM 921 C C . SER A 1 113 ? -42.413 -36.005 27.772 1.00 47.44 113 SER A C 1
ATOM 923 O O . SER A 1 113 ? -42.220 -34.854 27.390 1.00 47.44 113 SER A O 1
ATOM 925 N N . ARG A 1 114 ? -41.701 -37.043 27.335 1.00 47.75 114 ARG A N 1
ATOM 926 C CA . ARG A 1 114 ? -40.665 -37.035 26.296 1.00 47.75 114 ARG A CA 1
ATOM 927 C C . ARG A 1 114 ? -41.306 -36.754 24.925 1.00 47.75 114 ARG A C 1
ATOM 929 O O . ARG A 1 114 ? -42.245 -37.468 24.577 1.00 47.75 114 ARG A O 1
ATOM 936 N N . PRO A 1 115 ? -40.816 -35.813 24.096 1.00 43.12 115 PRO A N 1
ATOM 937 C CA . PRO A 1 115 ? -41.363 -35.643 22.758 1.00 43.12 115 PRO A CA 1
ATOM 938 C C . PRO A 1 115 ? -40.789 -36.717 21.825 1.00 43.12 115 PRO A C 1
ATOM 940 O O . PRO A 1 115 ? -39.588 -36.743 21.548 1.00 43.12 115 PRO A O 1
ATOM 943 N N . GLN A 1 116 ? -41.644 -37.615 21.331 1.00 43.91 116 GLN A N 1
ATOM 944 C CA . GLN A 1 116 ? -41.310 -38.450 20.179 1.00 43.91 116 GLN A CA 1
ATOM 945 C C . GLN A 1 116 ? -41.210 -37.568 18.928 1.00 43.91 116 GLN A C 1
ATOM 947 O O . GLN A 1 116 ? -42.120 -36.794 18.629 1.00 43.91 116 GLN A O 1
ATOM 952 N N . ARG A 1 117 ? -40.109 -37.697 18.176 1.00 45.22 117 ARG A N 1
ATOM 953 C CA . ARG A 1 117 ? -39.987 -37.131 16.827 1.00 45.22 117 ARG A CA 1
ATOM 954 C C . ARG A 1 117 ? -41.041 -37.779 15.931 1.00 45.22 117 ARG A C 1
ATOM 956 O O . ARG A 1 117 ? -40.854 -38.898 15.464 1.00 45.22 117 ARG A O 1
ATOM 963 N N . ARG A 1 118 ? -42.135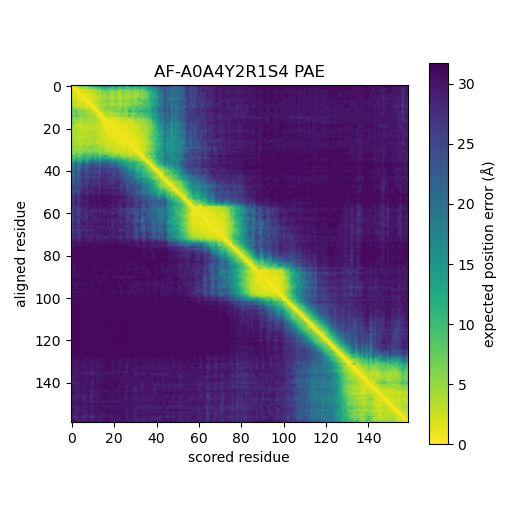 -37.064 15.679 1.00 39.16 118 ARG A N 1
ATOM 964 C CA . ARG A 1 118 ? -43.080 -37.388 14.613 1.00 39.16 118 ARG A CA 1
ATOM 965 C C . ARG A 1 118 ? -42.573 -36.738 13.327 1.00 39.16 118 ARG A C 1
ATOM 967 O O . ARG A 1 118 ? -42.576 -35.516 13.213 1.00 39.16 118 ARG A O 1
ATOM 974 N N . ILE A 1 119 ? -42.124 -37.557 12.380 1.00 48.44 119 ILE A N 1
ATOM 975 C CA . ILE A 1 119 ? -41.974 -37.151 10.979 1.00 48.44 119 ILE A CA 1
ATOM 976 C C . ILE A 1 119 ? -43.397 -36.850 10.488 1.00 48.44 119 ILE A C 1
ATOM 978 O O . ILE A 1 119 ? -44.232 -37.753 10.467 1.00 48.44 119 ILE A O 1
ATOM 982 N N . GLN A 1 120 ? -43.710 -35.584 10.199 1.00 44.38 120 GLN A N 1
ATOM 983 C CA . GLN A 1 120 ? -44.985 -35.209 9.580 1.00 44.38 120 GLN A CA 1
ATOM 984 C C . GLN A 1 120 ? -44.809 -35.126 8.057 1.00 44.38 120 GLN A C 1
ATOM 986 O O . GLN A 1 120 ? -43.881 -34.451 7.605 1.00 44.38 120 GLN A O 1
ATOM 991 N N . PRO A 1 121 ? -45.677 -35.784 7.268 1.00 43.09 121 PRO A N 1
ATOM 992 C CA . PRO A 1 121 ? -45.836 -35.502 5.851 1.00 43.09 121 PRO A CA 1
ATOM 993 C C . PRO A 1 121 ? -46.548 -34.159 5.629 1.00 43.09 121 PRO A C 1
ATOM 995 O O . PRO A 1 121 ? -47.305 -33.680 6.470 1.00 43.09 121 PRO A O 1
ATOM 998 N N . THR A 1 122 ? -46.269 -33.590 4.463 1.00 45.75 122 THR A N 1
ATOM 999 C CA . THR A 1 122 ? -46.773 -32.356 3.856 1.00 45.75 122 THR A CA 1
ATOM 1000 C C . THR A 1 122 ? -48.263 -32.073 4.092 1.00 45.75 122 THR A C 1
ATOM 1002 O O . THR A 1 122 ? -49.109 -32.885 3.733 1.00 45.75 122 THR A O 1
ATOM 1005 N N . THR A 1 123 ? -48.576 -30.863 4.572 1.00 37.91 123 THR A N 1
ATOM 1006 C CA . THR A 1 123 ? -49.877 -30.206 4.345 1.00 37.91 123 THR A CA 1
ATOM 1007 C C . THR A 1 123 ? -49.651 -28.699 4.186 1.00 37.91 123 THR A C 1
ATOM 1009 O O . THR A 1 123 ? -49.005 -28.076 5.029 1.00 37.91 123 THR A O 1
ATOM 1012 N N . GLU A 1 124 ? -50.114 -28.144 3.065 1.00 46.22 124 GLU A N 1
ATOM 1013 C CA . GLU A 1 124 ? -50.219 -26.703 2.795 1.00 46.22 124 GLU A CA 1
ATOM 1014 C C . GLU A 1 124 ? -51.351 -26.042 3.626 1.00 46.22 124 GLU A C 1
ATOM 1016 O O . GLU A 1 124 ? -52.024 -26.727 4.395 1.00 46.22 124 GLU A O 1
ATOM 1021 N N . PRO A 1 125 ? -51.645 -24.743 3.429 1.00 60.09 125 PRO A N 1
ATOM 1022 C CA . PRO A 1 125 ? -50.940 -23.588 3.966 1.00 60.09 125 PRO A CA 1
ATOM 1023 C C . PRO A 1 125 ? -51.906 -22.823 4.902 1.00 60.09 125 PRO A C 1
ATOM 1025 O O . PRO A 1 125 ? -52.992 -23.305 5.203 1.00 60.09 125 PRO A O 1
ATOM 1028 N N . THR A 1 126 ? -51.561 -21.598 5.303 1.00 43.97 126 THR A N 1
ATOM 1029 C CA . THR A 1 126 ? -52.375 -20.658 6.116 1.00 43.97 126 THR A CA 1
ATOM 1030 C C . THR A 1 126 ? -52.011 -20.650 7.597 1.00 43.97 126 THR A C 1
ATOM 1032 O O . THR A 1 126 ? -52.552 -21.384 8.414 1.00 43.97 126 THR A O 1
ATOM 1035 N N . LEU A 1 127 ? -51.079 -19.770 7.943 1.00 44.69 127 LEU A N 1
ATOM 1036 C CA . LEU A 1 127 ? -51.374 -18.552 8.701 1.00 44.69 127 LEU A CA 1
ATOM 1037 C C . LEU A 1 127 ? -50.054 -17.790 8.826 1.00 44.69 127 LEU A C 1
ATOM 1039 O O . LEU A 1 127 ? -49.090 -18.343 9.353 1.00 44.69 127 LEU A O 1
ATOM 1043 N N . GLU A 1 128 ? -50.024 -16.577 8.269 1.00 56.19 128 GLU A N 1
ATOM 1044 C CA . GLU A 1 128 ? -49.130 -15.459 8.605 1.00 56.19 128 GLU A CA 1
ATOM 1045 C C . GLU A 1 128 ? -47.904 -15.866 9.432 1.00 56.19 128 GLU A C 1
ATOM 1047 O O . GLU A 1 128 ? -47.852 -15.729 10.658 1.00 56.19 128 GLU A O 1
ATOM 1052 N N . GLN A 1 129 ? -46.905 -16.427 8.750 1.00 58.97 129 GLN A N 1
ATOM 1053 C CA . GLN A 1 129 ? -45.617 -16.651 9.378 1.00 58.97 129 GLN A CA 1
ATOM 1054 C C . GLN A 1 129 ? -45.007 -15.271 9.583 1.00 58.97 129 GLN A C 1
ATOM 1056 O O . GLN A 1 129 ? -44.662 -14.603 8.613 1.00 58.97 129 GLN A O 1
ATOM 1061 N N . SER A 1 130 ? -44.912 -14.849 10.847 1.00 62.44 130 SER A N 1
ATOM 1062 C CA . SER A 1 130 ? -44.117 -13.684 11.239 1.00 62.44 130 SER A CA 1
ATOM 1063 C C . SER A 1 130 ? -42.799 -13.706 10.459 1.00 62.44 130 SER A C 1
ATOM 1065 O O . SER A 1 130 ? -42.177 -14.779 10.420 1.00 62.44 130 SER A O 1
ATOM 1067 N N . PRO A 1 131 ? -42.406 -12.588 9.811 1.00 66.31 131 PRO A N 1
ATOM 1068 C CA . PRO A 1 131 ? -41.263 -12.557 8.914 1.00 66.31 131 PRO A CA 1
ATOM 1069 C C . PRO A 1 131 ? -40.063 -13.113 9.658 1.00 66.31 131 PRO A C 1
ATOM 1071 O O . PRO A 1 131 ? -39.557 -12.537 10.629 1.00 66.31 131 PRO A O 1
ATOM 1074 N N . ARG A 1 132 ? -39.630 -14.298 9.237 1.00 70.38 132 ARG A N 1
ATOM 1075 C CA . ARG A 1 132 ? -38.462 -14.924 9.822 1.00 70.38 132 ARG A CA 1
ATOM 1076 C C . ARG A 1 132 ? -37.292 -14.051 9.420 1.00 70.38 132 ARG A C 1
ATOM 1078 O O . ARG A 1 132 ? -37.223 -13.523 8.315 1.00 70.38 132 ARG A O 1
ATOM 1085 N N . LYS A 1 133 ? -36.286 -13.971 10.280 1.00 71.38 133 LYS A N 1
ATOM 1086 C CA . LYS A 1 133 ? -35.026 -13.292 9.948 1.00 71.38 133 LYS A CA 1
ATOM 1087 C C . LYS A 1 133 ? -34.390 -13.833 8.648 1.00 71.38 133 LYS A C 1
ATOM 1089 O O . LYS A 1 133 ? -33.619 -13.136 7.999 1.00 71.38 133 LYS A O 1
ATOM 1094 N N . THR A 1 134 ? -34.734 -15.064 8.257 1.00 70.00 134 THR A N 1
ATOM 1095 C CA . THR A 1 134 ? -34.336 -15.706 6.995 1.00 70.00 134 THR A CA 1
ATOM 1096 C C . THR A 1 134 ? -35.021 -15.143 5.751 1.00 70.00 134 THR A C 1
ATOM 1098 O O . THR A 1 134 ? -34.511 -15.351 4.652 1.00 70.00 134 THR A O 1
ATOM 1101 N N . ASP A 1 135 ? -36.144 -14.448 5.909 1.00 72.56 135 ASP A N 1
ATOM 1102 C CA . ASP A 1 135 ? 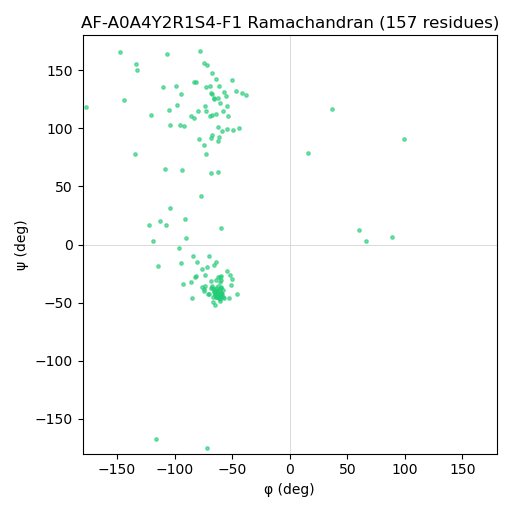-36.965 -13.948 4.804 1.00 72.56 135 ASP A CA 1
ATOM 1103 C C . ASP A 1 135 ? -36.383 -12.654 4.215 1.00 72.56 135 ASP A C 1
ATOM 1105 O O . ASP A 1 135 ? -36.671 -12.312 3.076 1.00 72.56 135 ASP A O 1
ATOM 1109 N N . LEU A 1 136 ? -35.448 -12.006 4.925 1.00 78.69 136 LEU A N 1
ATOM 1110 C CA . LEU A 1 136 ? -34.676 -10.850 4.445 1.00 78.69 136 LEU A CA 1
ATOM 1111 C C . LEU A 1 136 ? -33.851 -11.142 3.182 1.00 78.69 136 LEU A C 1
ATOM 1113 O O . LEU A 1 136 ? -33.567 -10.239 2.404 1.00 78.69 136 LEU A O 1
ATOM 1117 N N . TRP A 1 137 ? -33.458 -12.400 2.979 1.00 78.12 137 TRP A N 1
ATOM 1118 C CA . TRP A 1 137 ? -32.635 -12.832 1.843 1.00 78.12 137 TRP A CA 1
ATOM 1119 C C . TRP A 1 137 ? -33.414 -13.737 0.881 1.00 78.12 137 TRP A C 1
ATOM 1121 O O . TRP A 1 137 ? -32.825 -14.512 0.118 1.00 78.12 137 TRP A O 1
ATOM 1131 N N . ARG A 1 138 ? -34.751 -13.677 0.937 1.00 81.69 138 ARG A N 1
ATOM 1132 C CA . ARG A 1 138 ? -35.665 -14.478 0.120 1.00 81.69 138 ARG A CA 1
ATOM 1133 C C . ARG A 1 138 ? -36.750 -13.598 -0.496 1.00 81.69 138 ARG A C 1
ATOM 1135 O O . ARG A 1 138 ? -37.141 -12.576 0.044 1.00 81.69 138 ARG A O 1
ATOM 1142 N N . THR A 1 139 ? -37.232 -14.006 -1.662 1.00 79.62 139 THR A N 1
ATOM 1143 C CA . THR A 1 139 ? -38.433 -13.425 -2.281 1.00 79.62 139 THR A CA 1
ATOM 1144 C C . THR A 1 139 ? -39.700 -13.963 -1.620 1.00 79.62 139 THR A C 1
ATOM 1146 O O . THR A 1 139 ? -39.658 -14.999 -0.958 1.00 79.62 139 THR A O 1
ATOM 1149 N N . THR A 1 140 ? -40.844 -13.323 -1.877 1.00 80.00 140 THR A N 1
ATOM 1150 C CA . THR A 1 140 ? -42.183 -13.776 -1.444 1.00 80.00 140 THR A CA 1
ATOM 1151 C C . THR A 1 140 ? -42.494 -15.228 -1.827 1.00 80.00 140 THR A C 1
ATOM 1153 O O . THR A 1 140 ? -43.229 -15.911 -1.126 1.00 80.00 140 THR A O 1
ATOM 1156 N N . ASN A 1 141 ? -41.870 -15.736 -2.894 1.00 79.62 141 ASN A N 1
ATOM 1157 C CA . ASN A 1 141 ? -41.975 -17.125 -3.350 1.00 79.62 141 ASN A CA 1
ATOM 1158 C C . ASN A 1 141 ? -40.898 -18.053 -2.745 1.00 79.62 141 ASN A C 1
ATOM 1160 O O . ASN A 1 141 ? -40.551 -19.071 -3.345 1.00 79.62 141 ASN A O 1
ATOM 1164 N N . ASN A 1 142 ? -40.296 -17.690 -1.608 1.00 75.19 142 ASN A N 1
ATOM 1165 C CA . ASN A 1 142 ? -39.230 -18.426 -0.912 1.00 75.19 142 ASN A CA 1
ATOM 1166 C C . ASN A 1 142 ? -37.925 -18.665 -1.703 1.00 75.19 142 ASN A C 1
ATOM 1168 O O . ASN A 1 142 ? -37.060 -19.427 -1.251 1.00 75.19 142 ASN A O 1
ATOM 1172 N N . ARG A 1 143 ? -37.714 -17.998 -2.849 1.00 80.56 143 ARG A N 1
ATOM 1173 C CA . ARG A 1 143 ? -36.471 -18.133 -3.637 1.00 80.56 143 ARG A CA 1
ATOM 1174 C C . ARG A 1 143 ? -35.354 -17.258 -3.067 1.00 80.56 143 ARG A C 1
ATOM 1176 O O . ARG A 1 143 ? -35.649 -16.116 -2.714 1.00 80.56 143 ARG A O 1
ATOM 1183 N N . PRO A 1 144 ? -34.097 -17.739 -3.014 1.00 82.44 144 PRO A N 1
ATOM 1184 C CA . PRO A 1 144 ? -32.975 -16.944 -2.527 1.00 82.44 144 PRO A CA 1
ATOM 1185 C C . PRO A 1 144 ? -32.724 -15.728 -3.426 1.00 82.44 144 PRO A C 1
ATOM 1187 O O . PRO A 1 144 ? -32.852 -15.805 -4.654 1.00 82.44 144 PRO A O 1
ATOM 1190 N N . VAL A 1 145 ? -32.360 -14.619 -2.790 1.00 87.12 145 VAL A N 1
ATOM 1191 C CA . VAL A 1 145 ? -31.926 -13.386 -3.447 1.00 87.12 145 VAL A CA 1
ATOM 1192 C C . VAL A 1 145 ? -30.399 -13.338 -3.447 1.00 87.12 145 VAL A C 1
ATOM 1194 O O . VAL A 1 145 ? -29.765 -13.660 -2.441 1.00 87.12 145 VAL A O 1
ATOM 1197 N N . CYS A 1 146 ? -29.793 -12.952 -4.570 1.00 87.31 146 CYS A N 1
ATOM 1198 C CA . CYS A 1 146 ? -28.348 -12.787 -4.652 1.00 87.31 146 CYS A CA 1
ATOM 1199 C C . CYS A 1 146 ? -27.887 -11.635 -3.750 1.00 87.31 146 CYS A C 1
ATOM 1201 O O . CYS A 1 146 ? -28.345 -10.503 -3.903 1.00 87.31 146 CYS A O 1
ATOM 1203 N N . PHE A 1 147 ? -26.935 -11.906 -2.855 1.00 81.12 147 PHE A N 1
ATOM 1204 C CA . PHE A 1 147 ? -26.386 -10.907 -1.930 1.00 81.12 147 PHE A CA 1
ATOM 1205 C C . PHE A 1 147 ? -25.687 -9.735 -2.643 1.00 81.12 147 PHE A C 1
ATOM 1207 O O . PHE A 1 147 ? -25.655 -8.632 -2.113 1.00 81.12 147 PHE A O 1
ATOM 1214 N N . HIS A 1 148 ? -25.139 -9.957 -3.844 1.00 84.00 148 HIS A N 1
ATOM 1215 C CA . HIS A 1 148 ? -24.372 -8.940 -4.569 1.00 84.00 148 HIS A CA 1
ATOM 1216 C C . HIS A 1 148 ? -25.254 -7.988 -5.390 1.00 84.00 148 HIS A C 1
ATOM 1218 O O . HIS A 1 148 ? -25.074 -6.779 -5.337 1.00 84.00 148 HIS A O 1
ATOM 1224 N N . CYS A 1 149 ? -26.214 -8.528 -6.143 1.00 87.06 149 CYS A N 1
ATOM 1225 C CA . CYS A 1 149 ? -26.985 -7.761 -7.125 1.00 87.06 149 CYS A CA 1
ATOM 1226 C C . CYS A 1 149 ? -28.493 -7.713 -6.836 1.00 87.06 149 CYS A C 1
ATOM 1228 O O . CYS A 1 149 ? -29.255 -7.172 -7.635 1.00 87.06 149 CYS A O 1
ATOM 1230 N N . GLY A 1 150 ? -28.953 -8.299 -5.724 1.00 83.81 150 GLY A N 1
ATOM 1231 C CA . GLY A 1 150 ? -30.352 -8.240 -5.281 1.00 83.81 150 GLY A CA 1
ATOM 1232 C C . GLY A 1 150 ? -31.347 -8.968 -6.192 1.00 83.81 150 GLY A C 1
ATOM 1233 O O . GLY A 1 150 ? -32.552 -8.939 -5.952 1.00 83.81 150 GLY A O 1
ATOM 1234 N N . ARG A 1 151 ? -30.870 -9.627 -7.252 1.00 83.50 151 ARG A N 1
ATOM 1235 C CA . ARG A 1 151 ? -31.707 -10.356 -8.205 1.00 83.50 151 ARG A CA 1
ATOM 1236 C C . ARG A 1 151 ? -32.033 -11.757 -7.675 1.00 83.50 151 ARG A C 1
ATOM 1238 O O . ARG A 1 151 ? -31.162 -12.416 -7.100 1.00 83.50 151 ARG A O 1
ATOM 1245 N N . PRO A 1 152 ? -33.273 -12.237 -7.857 1.00 85.81 152 PRO A N 1
ATOM 1246 C CA . PRO A 1 152 ? -33.667 -13.560 -7.397 1.00 85.81 152 PRO A CA 1
ATOM 1247 C C . PRO A 1 152 ? -33.095 -14.672 -8.280 1.00 85.81 152 PRO A C 1
ATOM 1249 O O . PRO A 1 152 ? -32.843 -14.481 -9.469 1.00 85.81 152 PRO A O 1
ATOM 1252 N N . GLY A 1 153 ? -32.962 -15.868 -7.707 1.00 81.81 153 GLY A N 1
ATOM 1253 C CA . GLY A 1 153 ? -32.751 -17.098 -8.478 1.00 81.81 153 GLY A CA 1
ATOM 1254 C C . GLY A 1 153 ? -31.297 -17.464 -8.776 1.00 81.81 153 GLY A C 1
ATOM 1255 O O . GLY A 1 153 ? -31.071 -18.443 -9.479 1.00 81.81 153 GLY A O 1
ATOM 1256 N N . HIS A 1 154 ? -30.321 -16.745 -8.226 1.00 82.19 154 HIS A N 1
ATOM 1257 C CA . HIS A 1 154 ? -28.912 -17.126 -8.307 1.00 82.19 154 HIS A CA 1
ATOM 1258 C C . HIS A 1 154 ? -28.136 -16.695 -7.055 1.00 82.19 154 HIS A C 1
ATOM 1260 O O . HIS A 1 154 ? -28.612 -15.906 -6.239 1.00 82.19 154 HIS A O 1
ATOM 1266 N N . VAL A 1 155 ? -26.934 -17.247 -6.901 1.00 83.25 155 VAL A N 1
ATOM 1267 C CA . VAL A 1 155 ? -25.969 -16.888 -5.850 1.00 83.25 155 VAL A CA 1
ATOM 1268 C C . VAL A 1 155 ? -24.826 -16.077 -6.457 1.00 83.25 155 VAL A C 1
ATOM 1270 O O . VAL A 1 155 ? -24.630 -16.130 -7.664 1.00 83.25 155 VAL A O 1
ATOM 1273 N N . VAL A 1 156 ? -24.034 -15.384 -5.633 1.00 81.19 156 VAL A N 1
ATOM 1274 C CA . VAL A 1 156 ? -22.974 -14.444 -6.070 1.00 81.19 156 VAL A CA 1
ATOM 1275 C C . VAL A 1 156 ? -22.014 -15.021 -7.119 1.00 81.19 156 VAL A C 1
ATOM 1277 O O . VAL A 1 156 ? -21.527 -14.281 -7.955 1.00 81.19 156 VAL A O 1
ATOM 1280 N N . ARG A 1 157 ? -21.775 -16.340 -7.130 1.00 80.31 157 ARG A N 1
ATOM 1281 C CA . ARG A 1 157 ? -20.916 -16.999 -8.135 1.00 80.31 157 ARG A CA 1
ATOM 1282 C C . ARG A 1 157 ? -21.463 -16.950 -9.571 1.00 80.31 157 ARG A C 1
ATOM 1284 O O . ARG A 1 157 ? -20.712 -17.241 -10.491 1.00 80.31 157 ARG A O 1
ATOM 1291 N N . TYR A 1 158 ? -22.755 -16.675 -9.731 1.00 78.19 158 TYR A N 1
ATOM 1292 C CA . TYR A 1 158 ? -23.470 -16.616 -11.009 1.00 78.19 158 TYR A CA 1
ATOM 1293 C C . TYR A 1 158 ? -24.134 -15.246 -11.232 1.00 78.19 158 TYR A C 1
ATOM 1295 O O . TYR A 1 158 ? -25.062 -15.147 -12.036 1.00 78.19 158 TYR A O 1
ATOM 1303 N N . CYS A 1 159 ? -23.707 -14.230 -10.472 1.00 79.69 1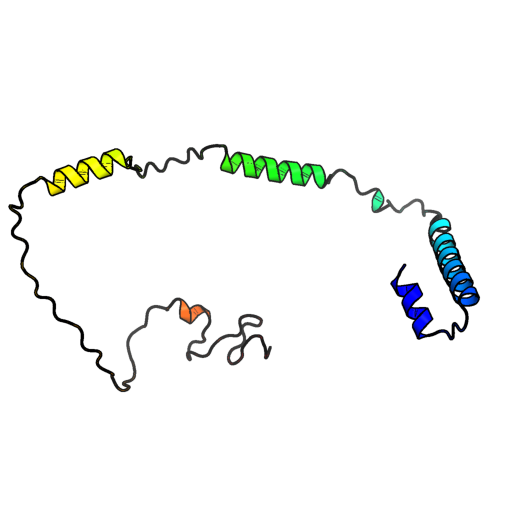59 CYS A N 1
ATOM 1304 C CA . CYS A 1 159 ? -23.855 -12.836 -10.871 1.00 79.69 159 CYS A CA 1
ATOM 1305 C C . CYS A 1 159 ? -22.578 -12.473 -11.668 1.00 79.69 159 CYS A C 1
ATOM 1307 O O . CYS A 1 159 ? -22.703 -11.666 -12.603 1.00 79.69 159 CYS A O 1
#

Secondary structure (DSSP, 8-state):
-HHHHHHHHHHS---SHHHHHHHHHHHHHHHHHHHHT--PPPPTT---GGGS-TTS-HHHHHHHHHHHHHHHHHS------------HHHHHHHHHHHHHS-------------------------S-----GGGGGB-TTSPBBPTTT--BT--GGG-

Solvent-accessible surface area (backbone atoms only — not comparable to full-atom values): 10596 Å² total; per-residue (Å²): 116,68,62,65,56,53,52,41,67,76,73,42,93,67,88,46,74,69,56,46,52,55,49,54,52,48,52,51,51,55,49,52,51,58,65,71,61,74,68,71,83,76,64,95,87,63,83,54,73,88,67,67,52,79,82,71,40,57,72,60,53,51,53,48,53,53,51,55,53,49,45,65,72,67,46,77,74,86,64,92,66,84,70,75,77,67,51,69,67,56,52,51,52,52,53,52,52,58,69,70,49,81,84,85,71,92,72,79,86,78,78,88,78,81,84,76,88,73,88,75,80,90,76,86,84,91,72,87,72,72,84,49,86,72,49,81,49,33,46,99,84,71,41,48,36,13,87,80,78,69,46,70,80,42,50,64,94,76,109

Sequence (159 aa):
MPEDVYQALLTKEIRTTADFIKWCQHIEEMQQRLIGHTKFPRLPNVVPIASIDTENDLPSLIRKIFRDEIQKLTVPQTMESQMGIQSIETIVREEVRRSLNPINSKRARTAYSRPQRRIQPTTEPTLEQSPRKTDLWRTTNNRPVCFHCGRPGHVVRYC

pLDDT: mean 70.79, std 16.03, range [37.91, 94.62]